Protein AF-R9B6A0-F1 (afdb_monomer_lite)

InterPro domains:
  IPR056101 Domain of unknown function DUF7684 [PF24733] (4-105)

Organism: NCBI:txid106651

Radius of gyration: 13.22 Å; chains: 1; bounding box: 33×31×30 Å

Secondary structure (DSSP, 8-state):
---SS-EEEEEEE--S---HHHHHHHHHHHHHTS-EEEEEEEETTTHHHHHHHHHHHHHHTTT---TT---EEEEESS--HHHHHHHHHHHTTTTS-S-EEEEEE-

pLDDT: mean 92.63, std 6.76, range [67.94, 98.38]

Structure (mmCIF, N/CA/C/O backbone):
data_AF-R9B6A0-F1
#
_entry.id   AF-R9B6A0-F1
#
loop_
_atom_site.group_PDB
_atom_site.id
_atom_site.type_symbol
_atom_site.label_atom_id
_atom_site.label_alt_id
_atom_site.label_comp_id
_atom_site.label_asym_id
_atom_site.label_entity_id
_atom_site.label_seq_id
_atom_site.pdbx_PDB_ins_code
_atom_site.Cartn_x
_atom_site.Cartn_y
_atom_site.Cartn_z
_atom_site.occupancy
_atom_site.B_iso_or_equiv
_atom_site.auth_seq_id
_atom_site.auth_comp_id
_atom_site.auth_asym_id
_atom_site.auth_atom_id
_atom_site.pdbx_PDB_model_num
ATOM 1 N N . MET A 1 1 ? -10.349 -6.568 -9.565 1.00 68.81 1 MET A N 1
ATOM 2 C CA . MET A 1 1 ? -9.090 -6.713 -10.330 1.00 68.81 1 MET A CA 1
ATOM 3 C C . MET A 1 1 ? -8.297 -5.440 -10.146 1.00 68.81 1 MET A C 1
ATOM 5 O O . MET A 1 1 ? -8.907 -4.380 -10.193 1.00 68.81 1 MET A O 1
ATOM 9 N N . LEU A 1 2 ? -6.993 -5.551 -9.888 1.00 91.12 2 LEU A N 1
ATOM 10 C CA . LEU A 1 2 ? -6.097 -4.394 -9.862 1.00 91.12 2 LEU A CA 1
ATOM 11 C C . LEU A 1 2 ? -5.813 -3.923 -11.303 1.00 91.12 2 LEU A C 1
ATOM 13 O O . LEU A 1 2 ? -5.903 -4.750 -12.218 1.00 91.12 2 LEU A O 1
ATOM 17 N N . PRO A 1 3 ? -5.513 -2.632 -11.524 1.00 91.25 3 PRO A N 1
ATOM 18 C CA . PRO A 1 3 ? -5.280 -2.088 -12.855 1.00 91.25 3 PRO A CA 1
ATOM 19 C C . PRO A 1 3 ? -4.113 -2.752 -13.585 1.00 91.25 3 PRO A C 1
ATOM 21 O O . PRO A 1 3 ? -3.114 -3.165 -12.994 1.00 91.25 3 PRO A O 1
ATOM 24 N N . GLU A 1 4 ? -4.227 -2.802 -14.912 1.00 90.31 4 GLU A N 1
ATOM 25 C CA . GLU A 1 4 ? -3.134 -3.232 -15.779 1.00 90.31 4 GLU A CA 1
ATOM 26 C C . GLU A 1 4 ? -2.162 -2.089 -16.140 1.00 90.31 4 GLU A C 1
ATOM 28 O O . GLU A 1 4 ? -1.121 -2.328 -16.745 1.00 90.31 4 GLU A O 1
ATOM 33 N N . GLN A 1 5 ? -2.441 -0.854 -15.757 1.00 90.62 5 GLN A N 1
ATOM 34 C CA . GLN A 1 5 ? -1.501 0.258 -15.903 1.00 90.62 5 GLN A CA 1
ATOM 35 C C . GLN A 1 5 ? -0.912 0.620 -14.536 1.00 90.62 5 GLN A C 1
ATOM 37 O O . GLN A 1 5 ? -1.429 0.141 -13.525 1.00 90.62 5 GLN A O 1
ATOM 42 N N . PRO A 1 6 ? 0.182 1.401 -14.471 1.00 91.44 6 PRO A N 1
ATOM 43 C CA . PRO A 1 6 ? 0.666 1.926 -13.203 1.00 91.44 6 PRO A CA 1
ATOM 44 C C . PRO A 1 6 ? -0.435 2.700 -12.474 1.00 91.44 6 PRO A C 1
ATOM 46 O O . PRO A 1 6 ? -1.114 3.519 -13.089 1.00 91.44 6 PRO A O 1
ATOM 49 N N . TYR A 1 7 ? -0.618 2.431 -11.184 1.00 93.44 7 TYR A N 1
ATOM 50 C CA . TYR A 1 7 ? -1.748 2.962 -10.423 1.00 93.44 7 TYR A CA 1
ATOM 51 C C . TYR A 1 7 ? -1.359 3.356 -9.001 1.00 93.44 7 TYR A C 1
ATOM 53 O O . TYR A 1 7 ? -0.344 2.910 -8.457 1.00 93.44 7 TYR A O 1
ATOM 61 N N . PHE A 1 8 ? -2.218 4.166 -8.396 1.00 94.50 8 PHE A N 1
ATOM 62 C CA . PHE A 1 8 ? -2.185 4.514 -6.981 1.00 94.50 8 PHE A CA 1
ATOM 63 C C . PHE A 1 8 ? -3.314 3.800 -6.256 1.00 94.50 8 PHE A C 1
ATOM 65 O O . PHE A 1 8 ? -4.376 3.561 -6.840 1.00 94.50 8 PHE A O 1
ATOM 72 N N . ILE A 1 9 ? -3.104 3.455 -4.990 1.00 96.25 9 ILE A N 1
ATOM 73 C CA . ILE A 1 9 ? -4.138 2.802 -4.192 1.00 96.25 9 ILE A CA 1
ATOM 74 C C . ILE A 1 9 ? -4.303 3.450 -2.827 1.00 96.25 9 ILE A C 1
ATOM 76 O O . ILE A 1 9 ? -3.327 3.795 -2.168 1.00 96.25 9 ILE A O 1
ATOM 80 N N . ILE A 1 10 ? -5.558 3.586 -2.409 1.00 96.50 10 ILE A N 1
ATOM 81 C CA . ILE A 1 10 ? -5.947 3.988 -1.063 1.00 96.50 10 ILE A CA 1
ATOM 82 C C . ILE A 1 10 ? -6.727 2.830 -0.442 1.00 96.50 10 ILE A C 1
ATOM 84 O O . ILE A 1 10 ? -7.766 2.419 -0.965 1.00 96.50 10 ILE A O 1
ATOM 88 N N . LEU A 1 11 ? -6.222 2.297 0.665 1.00 97.31 11 LEU A N 1
ATOM 89 C CA . LEU A 1 11 ? -6.897 1.308 1.495 1.00 97.31 11 LEU A CA 1
ATOM 90 C C . LEU A 1 11 ? -7.570 2.033 2.660 1.00 97.31 11 LEU A C 1
ATOM 92 O O . LEU A 1 11 ? -6.900 2.661 3.477 1.00 97.31 11 LEU A O 1
ATOM 96 N N . VAL A 1 12 ? -8.893 1.949 2.730 1.00 96.50 12 VAL A N 1
ATOM 97 C CA . VAL A 1 12 ? -9.695 2.528 3.810 1.00 96.50 12 VAL A CA 1
ATOM 98 C C . VAL A 1 12 ? -10.159 1.388 4.708 1.00 96.50 12 VAL A C 1
ATOM 100 O O . VAL A 1 12 ? -11.067 0.636 4.349 1.00 96.50 12 VAL A O 1
ATOM 103 N N . VAL A 1 13 ? -9.496 1.236 5.853 1.00 95.75 13 VAL A N 1
ATOM 104 C CA . VAL A 1 13 ? -9.688 0.138 6.802 1.00 95.75 13 VAL A CA 1
ATOM 105 C C . VAL A 1 13 ? -10.699 0.549 7.865 1.00 95.75 13 VAL A C 1
ATOM 107 O O . VAL A 1 13 ? -10.386 1.318 8.767 1.00 95.75 13 VAL A O 1
ATOM 110 N N . ASN A 1 14 ? -11.922 0.042 7.769 1.00 92.38 14 ASN A N 1
ATOM 111 C CA . ASN A 1 14 ? -12.987 0.310 8.736 1.00 92.38 14 ASN A CA 1
ATOM 112 C C . ASN A 1 14 ? -13.366 -0.928 9.572 1.00 92.38 14 ASN A C 1
ATOM 114 O O . ASN A 1 14 ? -14.076 -0.811 10.567 1.00 92.38 14 ASN A O 1
ATOM 118 N N . ALA A 1 15 ? -12.879 -2.110 9.189 1.00 91.94 15 ALA A N 1
ATOM 119 C CA . ALA A 1 15 ? -13.054 -3.343 9.945 1.00 91.94 15 ALA A CA 1
ATOM 120 C C . ALA A 1 15 ? -12.192 -3.352 11.223 1.00 91.94 15 ALA A C 1
ATOM 122 O O . ALA A 1 15 ? -10.970 -3.224 11.156 1.00 91.94 15 ALA A O 1
ATOM 123 N N . GLU A 1 16 ? -12.816 -3.578 12.384 1.00 88.25 16 GLU A N 1
ATOM 124 C CA . GLU A 1 16 ? -12.121 -3.678 13.684 1.00 88.25 16 GLU A CA 1
ATOM 125 C C . GLU A 1 16 ? -11.378 -5.011 13.879 1.00 88.25 16 GLU A C 1
ATOM 127 O O . GLU A 1 16 ? -10.528 -5.145 14.754 1.00 88.25 16 GLU A O 1
ATOM 132 N N . GLN A 1 17 ? -11.734 -6.045 13.114 1.00 91.06 17 GLN A N 1
ATOM 133 C CA . GLN A 1 17 ? -11.133 -7.371 13.235 1.00 91.06 17 GLN A CA 1
ATOM 134 C C . GLN A 1 17 ? -10.819 -7.926 11.861 1.00 91.06 17 GLN A C 1
ATOM 136 O O . GLN A 1 17 ? -11.713 -8.257 11.085 1.00 91.06 17 GLN A O 1
ATOM 141 N N . ILE A 1 18 ? -9.527 -8.070 11.583 1.00 93.19 18 ILE A N 1
ATOM 142 C CA . ILE A 1 18 ? -9.042 -8.533 10.290 1.00 93.19 18 ILE A CA 1
ATOM 143 C C . ILE A 1 18 ? -8.130 -9.727 10.507 1.00 93.19 18 ILE A C 1
ATOM 145 O O . ILE A 1 18 ? -7.152 -9.663 11.254 1.00 93.19 18 ILE A O 1
ATOM 149 N N . LEU A 1 19 ? -8.448 -10.835 9.837 1.00 95.19 19 LEU A N 1
ATOM 150 C CA . LEU A 1 19 ? -7.594 -12.013 9.861 1.00 95.19 19 LEU A CA 1
ATOM 151 C C . LEU A 1 19 ? -6.249 -11.679 9.192 1.00 95.19 19 LEU A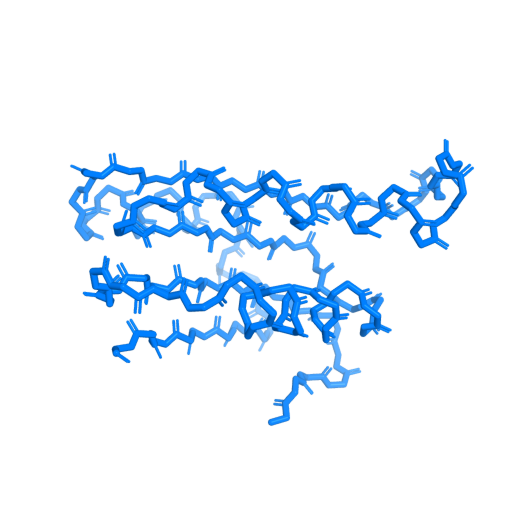 C 1
ATOM 153 O O . LEU A 1 19 ? -6.252 -11.204 8.051 1.00 95.19 19 LEU A O 1
ATOM 157 N N . PRO A 1 20 ? -5.100 -11.963 9.839 1.00 95.56 20 PRO A N 1
ATOM 158 C CA . PRO A 1 20 ? -3.790 -11.655 9.268 1.00 95.56 20 PRO A CA 1
ATOM 159 C C . PRO A 1 20 ? -3.576 -12.262 7.878 1.00 95.56 20 PRO A C 1
ATOM 161 O O . PRO A 1 20 ? -3.036 -11.605 7.000 1.00 95.56 20 PRO A O 1
ATOM 164 N N . GLU A 1 21 ? -4.054 -13.486 7.648 1.00 96.50 21 GLU A N 1
ATOM 165 C CA . GLU A 1 21 ? -3.978 -14.161 6.345 1.00 96.50 21 GLU A CA 1
ATOM 166 C C . GLU A 1 21 ? -4.706 -13.402 5.228 1.00 96.50 21 GLU A C 1
ATOM 168 O O . GLU A 1 21 ? -4.218 -13.344 4.103 1.00 96.50 21 GLU A O 1
ATOM 173 N N . TRP A 1 22 ? -5.837 -12.768 5.541 1.00 95.75 22 TRP A N 1
ATOM 174 C CA . TRP A 1 22 ? -6.608 -12.006 4.565 1.00 95.75 22 TRP A CA 1
ATOM 175 C C . TRP A 1 22 ? -5.956 -10.655 4.260 1.00 95.75 22 TRP A C 1
ATOM 177 O O . TRP A 1 22 ? -5.825 -10.292 3.091 1.00 95.75 22 TRP A O 1
ATOM 187 N N . ARG A 1 23 ? -5.468 -9.950 5.292 1.00 96.69 23 ARG A N 1
ATOM 188 C CA . ARG A 1 23 ? -4.658 -8.731 5.121 1.00 96.69 23 ARG A CA 1
ATOM 189 C C . ARG A 1 23 ? -3.427 -9.013 4.264 1.00 96.69 23 ARG A C 1
ATOM 191 O O . ARG A 1 23 ? -3.209 -8.337 3.263 1.00 96.69 23 ARG A O 1
ATOM 198 N N . ASN A 1 24 ? -2.661 -10.040 4.627 1.00 97.62 24 ASN A N 1
ATOM 199 C CA . ASN A 1 24 ? -1.440 -10.408 3.919 1.00 97.62 24 ASN A CA 1
ATOM 200 C C . ASN A 1 24 ? -1.740 -10.763 2.460 1.00 97.62 24 ASN A C 1
ATOM 202 O O . ASN A 1 24 ? -1.046 -10.285 1.570 1.00 97.62 24 ASN A O 1
ATOM 206 N N . TRP A 1 25 ? -2.817 -11.510 2.199 1.00 97.38 25 TRP A N 1
ATOM 207 C CA . TRP A 1 25 ? -3.231 -11.836 0.835 1.00 97.38 25 TRP A CA 1
ATOM 208 C C . TRP A 1 25 ? -3.526 -10.586 -0.009 1.00 97.38 25 TRP A C 1
ATOM 210 O O . TRP A 1 25 ? -3.103 -10.524 -1.165 1.00 97.38 25 TRP A O 1
ATOM 220 N N . ILE A 1 26 ? -4.203 -9.571 0.547 1.00 96.69 26 ILE A N 1
ATOM 221 C CA . ILE A 1 26 ? -4.438 -8.291 -0.148 1.00 96.69 26 ILE A CA 1
ATOM 222 C C . ILE A 1 26 ? -3.112 -7.590 -0.447 1.00 96.69 26 ILE A C 1
ATOM 224 O O . ILE A 1 26 ? -2.887 -7.176 -1.588 1.00 96.69 26 ILE A O 1
ATOM 228 N N . CYS A 1 27 ? -2.232 -7.479 0.550 1.00 97.88 27 CYS A N 1
ATOM 229 C CA . CYS A 1 27 ? -0.925 -6.844 0.389 1.00 97.88 27 CYS A CA 1
ATOM 230 C C . CYS A 1 27 ? -0.084 -7.548 -0.688 1.00 97.88 27 CYS A C 1
ATOM 232 O O . CYS A 1 27 ? 0.488 -6.886 -1.554 1.00 97.88 27 CYS A O 1
ATOM 234 N N . GLU A 1 28 ? -0.090 -8.882 -0.713 1.00 97.75 28 GLU A N 1
ATOM 235 C CA . GLU A 1 28 ? 0.537 -9.692 -1.761 1.00 97.75 28 GLU A CA 1
ATOM 236 C C . GLU A 1 28 ? -0.025 -9.371 -3.146 1.00 97.75 28 GLU A C 1
ATOM 238 O O . GLU A 1 28 ? 0.751 -9.168 -4.078 1.00 97.75 28 GLU A O 1
ATOM 243 N N . GLN A 1 29 ? -1.350 -9.265 -3.311 1.00 97.25 29 GLN A N 1
ATOM 244 C CA . GLN A 1 29 ? -1.927 -8.924 -4.619 1.00 97.25 29 GLN A CA 1
ATOM 245 C C . GLN A 1 29 ? -1.437 -7.556 -5.114 1.00 97.25 29 GLN A C 1
ATOM 247 O O . GLN A 1 29 ? -1.120 -7.404 -6.298 1.00 97.25 29 GLN A O 1
ATOM 252 N N . ILE A 1 30 ? -1.354 -6.569 -4.217 1.00 97.19 30 ILE A N 1
ATOM 253 C CA . ILE A 1 30 ? -0.890 -5.213 -4.538 1.00 97.19 30 ILE A CA 1
ATOM 254 C C . ILE A 1 30 ? 0.584 -5.240 -4.945 1.00 97.19 30 ILE A C 1
ATOM 256 O O . ILE A 1 30 ? 0.923 -4.765 -6.031 1.00 97.19 30 ILE A O 1
ATOM 260 N N . VAL A 1 31 ? 1.446 -5.845 -4.126 1.00 96.75 31 VAL A N 1
ATOM 261 C CA . VAL A 1 31 ? 2.893 -5.916 -4.374 1.00 96.75 31 VAL A CA 1
ATOM 262 C C . VAL A 1 31 ? 3.204 -6.730 -5.632 1.00 96.75 31 VAL A C 1
ATOM 264 O O . VAL A 1 31 ? 3.967 -6.290 -6.496 1.00 96.75 31 VAL A O 1
ATOM 267 N N . TYR A 1 32 ? 2.582 -7.898 -5.797 1.00 96.00 32 TYR A N 1
ATOM 268 C CA . TYR A 1 32 ? 2.854 -8.799 -6.922 1.00 96.00 32 TYR A CA 1
ATOM 269 C C . TYR A 1 32 ? 2.328 -8.276 -8.258 1.00 96.00 32 TYR A C 1
ATOM 271 O O . TYR A 1 32 ? 2.790 -8.732 -9.308 1.00 96.00 32 TYR A O 1
ATOM 279 N N . SER A 1 33 ? 1.438 -7.277 -8.248 1.00 93.88 33 SER A N 1
ATOM 280 C CA . SER A 1 33 ? 1.059 -6.556 -9.466 1.00 93.88 33 SER A CA 1
ATOM 281 C C . SER A 1 33 ? 2.262 -5.884 -10.142 1.00 93.88 33 SER A C 1
ATOM 283 O O . SER A 1 33 ? 2.271 -5.748 -11.367 1.00 93.88 33 SER A O 1
ATOM 285 N N . LYS A 1 34 ? 3.275 -5.465 -9.358 1.00 92.69 34 LYS A N 1
ATOM 286 C CA . LYS A 1 34 ? 4.427 -4.631 -9.772 1.00 92.69 34 LYS A CA 1
ATOM 287 C C . LYS A 1 34 ? 4.050 -3.293 -10.418 1.00 92.69 34 LYS A C 1
ATOM 289 O O . LYS A 1 34 ? 4.889 -2.660 -11.055 1.00 92.69 34 LYS A O 1
ATOM 294 N N . ARG A 1 35 ? 2.775 -2.907 -10.338 1.00 92.94 35 ARG A N 1
ATOM 295 C CA . ARG A 1 35 ? 2.200 -1.738 -11.020 1.00 92.94 35 ARG A CA 1
ATOM 296 C C . ARG A 1 35 ? 1.750 -0.668 -10.030 1.00 92.94 35 ARG A C 1
ATOM 298 O O . ARG A 1 35 ? 1.573 0.476 -10.431 1.00 92.94 35 ARG A O 1
ATOM 305 N N . CYS A 1 36 ? 1.611 -1.015 -8.753 1.00 94.19 36 CYS A N 1
ATOM 306 C CA . CYS A 1 36 ? 1.332 -0.043 -7.708 1.00 94.19 36 CYS A CA 1
ATOM 307 C C . CYS A 1 36 ? 2.531 0.896 -7.521 1.00 94.19 36 CYS A C 1
ATOM 309 O O . CYS A 1 36 ? 3.636 0.439 -7.236 1.00 94.19 36 CYS A O 1
ATOM 311 N N . ILE A 1 37 ? 2.313 2.199 -7.685 1.00 93.19 37 ILE A N 1
ATOM 312 C CA . ILE A 1 37 ? 3.337 3.233 -7.484 1.00 93.19 37 ILE A CA 1
ATOM 313 C C . ILE A 1 37 ? 3.396 3.615 -6.006 1.00 93.19 37 ILE A C 1
ATOM 315 O O . ILE A 1 37 ? 4.460 3.588 -5.393 1.00 93.19 37 ILE A O 1
ATOM 319 N N . GLN A 1 38 ? 2.236 3.929 -5.431 1.00 94.81 38 GLN A N 1
ATOM 320 C CA . GLN A 1 38 ? 2.103 4.253 -4.019 1.00 94.81 38 GLN A CA 1
ATOM 321 C C . GLN A 1 38 ? 0.817 3.644 -3.456 1.00 94.81 38 GLN A C 1
ATOM 323 O O . GLN A 1 38 ? -0.231 3.671 -4.111 1.00 94.81 38 GLN A O 1
ATOM 328 N N . ALA A 1 39 ? 0.914 3.116 -2.240 1.00 97.25 39 ALA A N 1
ATOM 329 C CA . ALA A 1 39 ? -0.206 2.676 -1.427 1.00 97.25 39 ALA A CA 1
ATOM 330 C C . ALA A 1 39 ? -0.334 3.567 -0.189 1.00 97.25 39 ALA A C 1
ATOM 332 O O . ALA A 1 39 ? 0.600 3.690 0.595 1.00 97.25 39 ALA A O 1
ATOM 333 N N . MET A 1 40 ? -1.497 4.179 -0.010 1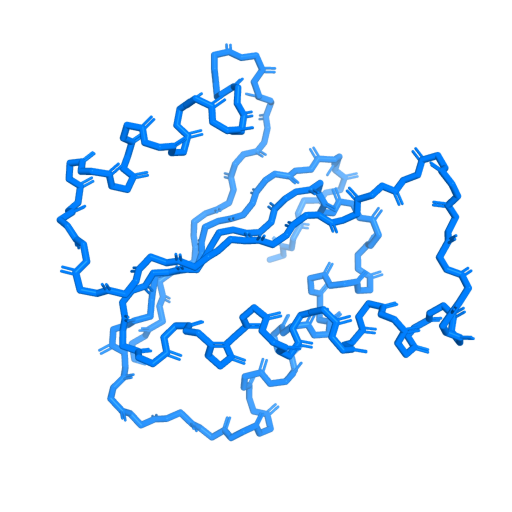.00 97.56 40 MET A N 1
ATOM 334 C CA . MET A 1 40 ? -1.855 4.877 1.221 1.00 97.56 40 MET A CA 1
ATOM 335 C C . MET A 1 40 ? -2.854 4.030 1.993 1.00 97.56 40 MET A C 1
ATOM 337 O O . MET A 1 40 ? -3.809 3.519 1.408 1.00 97.56 40 MET A O 1
ATOM 341 N N . VAL A 1 41 ? -2.666 3.897 3.298 1.00 98.06 41 VAL A N 1
ATOM 342 C CA . VAL A 1 41 ? -3.585 3.169 4.175 1.00 98.06 41 VAL A CA 1
ATOM 343 C C . VAL A 1 41 ? -4.112 4.118 5.243 1.00 98.06 41 VAL A C 1
ATOM 345 O O . VAL A 1 41 ? -3.366 4.901 5.819 1.00 98.06 41 VAL A O 1
ATOM 348 N N . THR A 1 42 ? -5.409 4.076 5.516 1.00 97.62 42 THR A N 1
ATOM 349 C CA . THR A 1 42 ? -6.046 4.885 6.561 1.00 97.62 42 THR A CA 1
ATOM 350 C C . THR A 1 42 ? -7.081 4.065 7.320 1.00 97.62 42 THR A C 1
ATOM 352 O O . THR A 1 42 ? -7.519 3.016 6.842 1.00 97.62 42 THR A O 1
ATOM 355 N N . GLY A 1 43 ? -7.487 4.553 8.488 1.00 94.69 43 GLY A N 1
ATOM 356 C CA . GLY A 1 43 ? -8.492 3.925 9.336 1.00 94.69 43 GLY A CA 1
ATOM 357 C C . GLY A 1 43 ? -7.887 3.044 10.428 1.00 94.69 43 GLY A C 1
ATOM 358 O O . GLY A 1 43 ? -6.814 3.340 10.948 1.00 94.69 43 GLY A O 1
ATOM 359 N N . HIS A 1 44 ? -8.608 1.999 10.822 1.00 94.50 44 HIS A N 1
ATOM 360 C CA . HIS A 1 44 ? -8.290 1.168 11.979 1.00 94.50 44 HIS A CA 1
ATOM 361 C C . HIS A 1 44 ? -7.000 0.360 11.790 1.00 94.50 44 HIS A C 1
ATOM 363 O O . HIS A 1 44 ? -6.873 -0.373 10.808 1.00 94.50 44 HIS A O 1
ATOM 369 N N . GLU A 1 45 ? -6.058 0.484 12.736 1.00 94.62 45 GLU A N 1
ATOM 370 C CA . GLU A 1 45 ? -4.766 -0.222 12.739 1.00 94.62 45 GLU A CA 1
ATOM 371 C C . GLU A 1 45 ? -4.055 -0.167 11.374 1.00 94.62 45 GLU A C 1
ATOM 373 O O . GLU A 1 45 ? -3.395 -1.118 10.938 1.00 94.62 45 GLU A O 1
ATOM 378 N N . CYS A 1 46 ? -4.208 0.953 10.654 1.00 95.81 46 CYS A N 1
ATOM 379 C CA . CYS A 1 46 ? -3.739 1.064 9.277 1.00 95.81 46 CYS A CA 1
ATOM 380 C C . CYS A 1 46 ? -2.211 0.974 9.179 1.00 95.81 46 CYS A C 1
ATOM 382 O O . CYS A 1 46 ? -1.717 0.520 8.153 1.00 95.81 46 CYS A O 1
ATOM 384 N N . SER A 1 47 ? -1.494 1.300 10.265 1.00 96.88 47 SER A N 1
ATOM 385 C CA . SER A 1 47 ? -0.034 1.156 10.367 1.00 96.88 47 SER A CA 1
ATOM 386 C C . SER A 1 47 ? 0.454 -0.300 10.226 1.00 96.88 47 SER A C 1
ATOM 388 O O . SER A 1 47 ? 1.614 -0.565 9.939 1.00 96.88 47 SER A O 1
ATOM 390 N N . ILE A 1 48 ? -0.415 -1.291 10.461 1.00 97.06 48 ILE A N 1
ATOM 391 C CA . ILE A 1 48 ? -0.045 -2.699 10.260 1.00 97.06 48 ILE A CA 1
ATOM 392 C C . ILE A 1 48 ? -0.046 -3.039 8.762 1.00 97.06 48 ILE A C 1
ATOM 394 O O . ILE A 1 48 ? 0.618 -3.975 8.321 1.00 97.06 48 ILE A O 1
ATOM 398 N N . TRP A 1 49 ? -0.829 -2.324 7.958 1.00 97.81 49 TRP A N 1
ATOM 399 C CA . TRP A 1 49 ? -0.957 -2.614 6.535 1.00 97.81 49 TRP A CA 1
ATOM 400 C C . TRP A 1 49 ? 0.237 -2.115 5.733 1.00 97.81 49 TRP A C 1
ATOM 402 O O . TRP A 1 49 ? 0.701 -2.861 4.873 1.00 97.81 49 TRP A O 1
ATOM 412 N N . ASP A 1 50 ? 0.734 -0.904 5.993 1.00 97.44 50 ASP A N 1
ATOM 413 C CA . ASP A 1 50 ? 1.947 -0.396 5.343 1.00 97.44 50 ASP A CA 1
ATOM 414 C C . ASP A 1 50 ? 3.182 -1.200 5.757 1.00 97.44 50 ASP A C 1
ATOM 416 O O . ASP A 1 50 ? 3.919 -1.613 4.867 1.00 97.44 50 ASP A O 1
ATOM 420 N N . ASP A 1 51 ? 3.324 -1.573 7.036 1.00 98.06 51 ASP A N 1
ATOM 421 C CA . ASP A 1 51 ? 4.388 -2.486 7.492 1.00 98.06 51 ASP A CA 1
ATOM 422 C C . ASP A 1 51 ? 4.397 -3.798 6.684 1.00 98.06 51 ASP A C 1
ATOM 424 O O . ASP A 1 51 ? 5.436 -4.278 6.225 1.00 98.06 51 ASP A O 1
ATOM 428 N N . ILE A 1 52 ? 3.219 -4.399 6.478 1.00 98.31 52 ILE A N 1
ATOM 429 C CA . ILE A 1 52 ? 3.090 -5.652 5.725 1.00 98.31 52 ILE A CA 1
ATOM 430 C C . ILE A 1 52 ? 3.326 -5.429 4.228 1.00 98.31 52 ILE A C 1
ATOM 432 O O . ILE A 1 52 ? 3.905 -6.300 3.576 1.00 98.31 52 ILE A O 1
ATOM 436 N N . LEU A 1 53 ? 2.894 -4.302 3.661 1.00 98.38 53 LEU A N 1
ATOM 437 C CA . LEU A 1 53 ? 3.171 -3.941 2.268 1.00 98.38 53 LEU A CA 1
ATOM 438 C C . LEU A 1 53 ? 4.678 -3.781 2.032 1.00 98.38 53 LEU A C 1
ATOM 440 O O . LEU A 1 53 ? 5.197 -4.354 1.071 1.00 98.38 53 LEU A O 1
ATOM 444 N N . ASP A 1 54 ? 5.374 -3.078 2.922 1.00 97.12 54 ASP A N 1
ATOM 445 C CA . ASP A 1 54 ? 6.821 -2.872 2.874 1.00 97.12 54 ASP A CA 1
ATOM 446 C C . ASP A 1 54 ? 7.574 -4.193 3.001 1.00 97.12 54 ASP A C 1
ATOM 448 O O . ASP A 1 54 ? 8.405 -4.523 2.150 1.00 97.12 54 ASP A O 1
ATOM 452 N N . GLU A 1 55 ? 7.240 -5.001 4.008 1.00 97.94 55 GLU A N 1
ATOM 453 C CA . GLU A 1 55 ? 7.884 -6.296 4.224 1.00 97.94 55 GLU A CA 1
ATOM 454 C C . GLU A 1 55 ? 7.628 -7.252 3.051 1.00 97.94 55 GLU A C 1
ATOM 456 O O . GLU A 1 55 ? 8.538 -7.940 2.584 1.00 97.94 55 GLU A O 1
ATOM 461 N N . THR A 1 56 ? 6.410 -7.256 2.501 1.00 97.94 56 THR A N 1
ATOM 462 C CA . THR A 1 56 ? 6.069 -8.066 1.322 1.00 97.94 56 THR A CA 1
ATOM 463 C C . THR A 1 56 ? 6.846 -7.600 0.092 1.00 97.94 56 THR A C 1
ATOM 465 O O . THR A 1 56 ? 7.341 -8.432 -0.672 1.00 97.94 56 THR A O 1
ATOM 468 N N . TYR A 1 57 ? 6.995 -6.287 -0.109 1.00 97.19 57 TYR A N 1
ATOM 469 C CA . TYR A 1 57 ? 7.772 -5.716 -1.211 1.00 97.19 57 TYR A CA 1
ATOM 470 C C . TYR A 1 57 ? 9.259 -6.056 -1.100 1.00 97.19 57 TYR A C 1
ATOM 472 O O . TYR A 1 57 ? 9.867 -6.520 -2.071 1.00 97.19 57 TYR A O 1
ATOM 480 N N . LEU A 1 58 ? 9.839 -5.892 0.089 1.00 96.00 58 LEU A N 1
ATOM 481 C CA . LEU A 1 58 ? 11.223 -6.263 0.362 1.00 96.00 58 LEU A CA 1
ATOM 482 C C . LEU A 1 58 ? 11.436 -7.765 0.16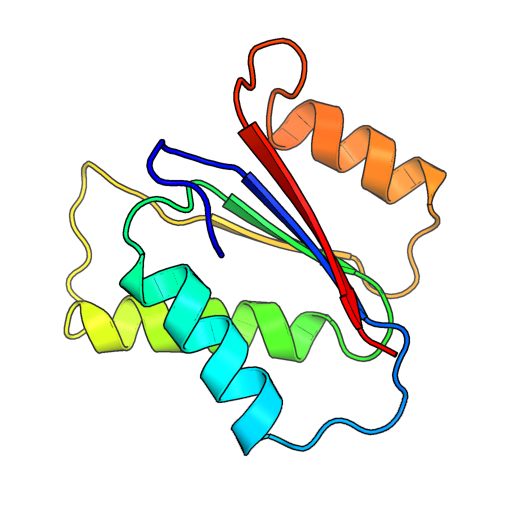6 1.00 96.00 58 LEU A C 1
ATOM 484 O O . LEU A 1 58 ? 12.336 -8.155 -0.581 1.00 96.00 58 LEU A O 1
ATOM 488 N N . GLY A 1 59 ? 10.582 -8.608 0.749 1.00 96.81 59 GLY A N 1
ATOM 489 C CA . GLY A 1 59 ? 10.638 -10.061 0.599 1.00 96.81 59 GLY A CA 1
ATOM 490 C C . GLY A 1 59 ? 10.514 -10.512 -0.858 1.00 96.81 59 GLY A C 1
ATOM 491 O O . GLY A 1 59 ? 11.284 -11.361 -1.311 1.00 96.81 59 GLY A O 1
ATOM 492 N N . PHE A 1 60 ? 9.622 -9.888 -1.634 1.00 96.12 60 PHE A N 1
ATOM 493 C CA . PHE A 1 60 ? 9.442 -10.174 -3.060 1.00 96.12 60 PHE A CA 1
ATOM 494 C C . PHE A 1 60 ? 10.722 -9.953 -3.881 1.00 96.12 60 PHE A C 1
ATOM 496 O O . PHE A 1 60 ? 11.018 -10.722 -4.798 1.00 96.12 60 PHE A O 1
ATOM 503 N N . TYR A 1 61 ? 11.506 -8.932 -3.530 1.00 94.88 61 TYR A N 1
ATOM 504 C CA . TYR A 1 61 ? 12.792 -8.627 -4.160 1.00 94.88 61 TYR A CA 1
ATOM 505 C C . TYR A 1 61 ? 14.003 -9.189 -3.405 1.00 94.88 61 TYR A C 1
ATOM 507 O O . TYR A 1 61 ? 15.132 -8.790 -3.693 1.00 94.88 61 TYR A O 1
ATOM 515 N N . ASN A 1 62 ? 13.806 -10.104 -2.450 1.00 96.12 62 ASN A N 1
ATOM 516 C CA . ASN A 1 62 ? 14.879 -10.656 -1.617 1.00 96.12 62 ASN A CA 1
ATOM 517 C C . ASN A 1 62 ? 15.752 -9.549 -0.979 1.00 96.12 62 ASN A C 1
ATOM 519 O O . ASN A 1 62 ? 16.982 -9.613 -0.995 1.00 96.12 62 ASN A O 1
ATOM 523 N N . TYR A 1 63 ? 15.092 -8.500 -0.477 1.00 94.69 63 TYR A N 1
ATOM 524 C CA . TYR A 1 63 ? 15.662 -7.282 0.113 1.00 94.69 63 TYR A CA 1
ATOM 525 C C . TYR A 1 63 ? 16.605 -6.497 -0.818 1.00 94.69 63 TYR A C 1
ATOM 527 O O . TYR A 1 63 ? 17.451 -5.729 -0.361 1.00 94.69 63 TYR A O 1
ATOM 535 N N . GLN A 1 64 ? 16.464 -6.667 -2.136 1.00 94.06 64 GLN A N 1
ATOM 536 C CA . GLN A 1 64 ? 17.224 -5.946 -3.161 1.00 94.06 64 GLN A CA 1
ATOM 537 C C . GLN A 1 64 ? 16.286 -5.317 -4.206 1.00 94.06 64 GLN A C 1
ATOM 539 O O . GLN A 1 64 ? 16.307 -5.712 -5.377 1.00 94.06 64 GLN A O 1
ATOM 544 N N . PRO A 1 65 ? 15.430 -4.355 -3.808 1.00 91.12 65 PRO A N 1
ATOM 545 C CA . PRO A 1 65 ? 14.486 -3.737 -4.729 1.00 91.12 65 PRO A CA 1
ATOM 546 C C . PRO A 1 65 ? 15.199 -2.953 -5.848 1.00 91.12 65 PRO A C 1
ATOM 548 O O . PRO A 1 65 ? 16.301 -2.428 -5.653 1.00 91.12 65 PRO A O 1
ATOM 551 N N . PRO A 1 66 ? 14.587 -2.855 -7.040 1.00 88.75 66 PRO A N 1
ATOM 552 C CA . PRO A 1 66 ? 15.153 -2.117 -8.163 1.00 88.75 66 PRO A CA 1
ATOM 553 C C . PRO A 1 66 ? 15.247 -0.616 -7.859 1.00 88.75 66 PRO A C 1
ATOM 55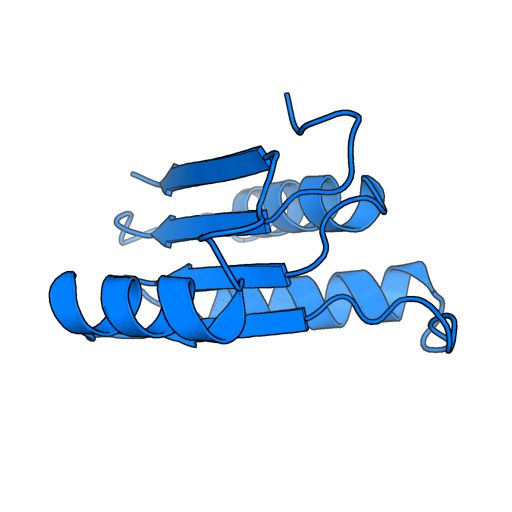5 O O . PRO A 1 66 ? 14.287 0.002 -7.422 1.00 88.75 66 PRO A O 1
ATOM 558 N N . VAL A 1 67 ? 16.377 0.011 -8.199 1.00 81.06 67 VAL A N 1
ATOM 559 C CA . VAL A 1 67 ? 16.614 1.453 -7.954 1.00 81.06 67 VAL A CA 1
ATOM 560 C C . VAL A 1 67 ? 15.623 2.356 -8.705 1.00 81.06 67 VAL A C 1
ATOM 562 O O . VAL A 1 67 ? 15.330 3.465 -8.274 1.00 81.06 67 VAL A O 1
ATOM 565 N N . ILE A 1 68 ? 15.113 1.887 -9.846 1.00 74.94 68 ILE A N 1
ATOM 566 C CA . ILE A 1 68 ? 14.246 2.658 -10.749 1.00 74.94 68 ILE A CA 1
ATOM 567 C C . ILE A 1 68 ? 12.758 2.612 -10.380 1.00 74.94 68 ILE A C 1
ATOM 569 O O . ILE A 1 68 ? 11.974 3.351 -10.968 1.00 74.94 68 ILE A O 1
ATOM 573 N N . HIS A 1 69 ? 12.356 1.738 -9.456 1.00 70.88 69 HIS A N 1
ATOM 574 C CA . HIS A 1 69 ? 10.970 1.609 -9.021 1.00 70.88 69 HIS A CA 1
ATOM 575 C C . HIS A 1 69 ? 10.938 1.577 -7.497 1.00 70.88 69 HIS A C 1
ATOM 577 O O . HIS A 1 69 ? 11.398 0.626 -6.870 1.00 70.88 69 HIS A O 1
ATOM 583 N N . CYS 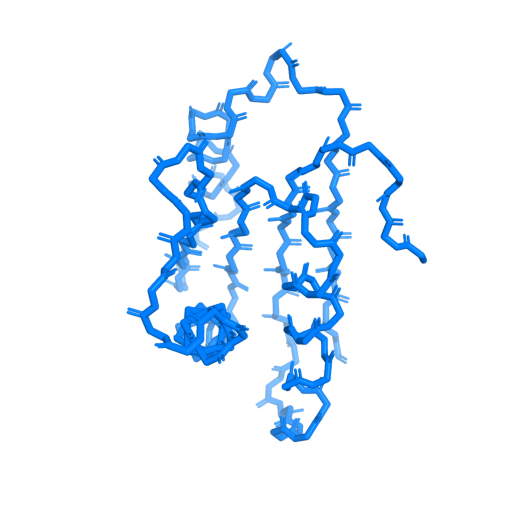A 1 70 ? 10.412 2.649 -6.916 1.00 76.56 70 CYS A N 1
ATOM 584 C CA . CYS A 1 70 ? 10.177 2.750 -5.488 1.00 76.56 70 CYS A CA 1
ATOM 585 C C . CYS A 1 70 ? 8.673 2.603 -5.269 1.00 76.56 70 CYS A C 1
ATOM 587 O O . CYS A 1 70 ? 7.919 3.512 -5.610 1.00 76.56 70 CYS A O 1
ATOM 589 N N . PHE A 1 71 ? 8.250 1.443 -4.772 1.00 92.88 71 PHE A N 1
ATOM 590 C CA . PHE A 1 71 ? 6.911 1.280 -4.224 1.00 92.88 71 PHE A CA 1
ATOM 591 C C . PHE A 1 71 ? 6.865 2.035 -2.896 1.00 92.88 71 PHE A C 1
ATOM 593 O O . PHE A 1 71 ? 7.650 1.739 -1.998 1.00 92.88 71 PHE A O 1
ATOM 600 N N . MET A 1 72 ? 6.013 3.053 -2.814 1.00 94.62 72 MET A N 1
ATOM 601 C CA . MET A 1 72 ? 5.917 3.917 -1.641 1.00 94.62 72 MET A CA 1
ATOM 602 C C . MET A 1 72 ? 4.682 3.574 -0.819 1.00 94.62 72 MET A C 1
ATOM 604 O O . MET A 1 72 ? 3.596 3.396 -1.369 1.00 94.62 72 MET A O 1
ATOM 608 N N . THR A 1 73 ? 4.831 3.537 0.494 1.00 97.19 73 THR A N 1
ATOM 609 C CA . THR A 1 73 ? 3.731 3.327 1.432 1.00 97.19 73 THR A CA 1
ATOM 610 C C . THR A 1 73 ? 3.580 4.542 2.343 1.00 97.19 73 THR A C 1
ATOM 612 O O . THR A 1 73 ? 4.555 5.227 2.662 1.00 97.19 73 THR A O 1
ATOM 615 N N . THR A 1 74 ? 2.342 4.868 2.709 1.00 97.19 74 THR A N 1
ATOM 616 C CA . THR A 1 74 ? 2.027 5.862 3.744 1.00 97.19 74 THR A CA 1
ATOM 617 C C . THR A 1 74 ? 0.844 5.381 4.575 1.00 97.19 74 THR A C 1
ATOM 619 O O . THR A 1 74 ? -0.051 4.712 4.052 1.00 97.19 74 THR A O 1
ATOM 622 N N . TRP A 1 75 ? 0.809 5.739 5.857 1.00 97.88 75 TRP A N 1
ATOM 623 C CA . TRP A 1 75 ? -0.298 5.419 6.755 1.00 97.88 75 TRP A CA 1
ATOM 624 C C . TRP A 1 75 ? -0.830 6.683 7.435 1.00 97.88 75 TRP A C 1
ATOM 626 O O . TRP A 1 75 ? -0.070 7.595 7.752 1.00 97.88 75 TRP A O 1
ATOM 636 N N . HIS A 1 76 ? -2.143 6.728 7.648 1.00 97.00 76 HIS A N 1
ATOM 637 C CA . HIS A 1 76 ? -2.854 7.872 8.221 1.00 97.00 76 HIS A CA 1
ATOM 638 C C . HIS A 1 76 ? -3.883 7.377 9.236 1.00 97.00 76 HIS A C 1
ATOM 640 O O . HIS A 1 76 ? -5.063 7.177 8.918 1.00 97.00 76 HIS A O 1
ATOM 646 N N . GLU A 1 77 ? -3.414 7.115 10.455 1.00 94.19 77 GLU A N 1
ATOM 647 C CA . GLU A 1 77 ? -4.241 6.579 11.534 1.00 94.19 77 GLU A CA 1
ATOM 648 C C . GLU A 1 77 ? -4.944 7.712 12.291 1.00 94.19 77 GLU A C 1
ATOM 650 O O . GLU A 1 77 ? -4.309 8.675 12.716 1.00 94.19 77 GLU A O 1
ATOM 655 N N . ASN A 1 78 ? -6.258 7.580 12.499 1.00 88.94 78 ASN A N 1
ATOM 656 C CA . ASN A 1 78 ? -7.099 8.566 13.197 1.00 88.94 78 ASN A CA 1
ATOM 657 C C . ASN A 1 78 ? -7.121 9.981 12.572 1.00 88.94 78 ASN A C 1
ATOM 659 O O . ASN A 1 78 ? -7.560 10.929 13.228 1.00 88.94 78 ASN A O 1
ATOM 663 N N . GLU A 1 79 ? -6.677 10.136 11.324 1.00 94.38 79 GLU A N 1
ATOM 664 C CA . GLU A 1 79 ? -6.775 11.395 10.579 1.00 94.38 79 GLU A CA 1
ATOM 665 C C . GLU A 1 79 ? -8.167 11.583 9.966 1.00 94.38 79 GLU A C 1
ATOM 667 O O . GLU A 1 79 ? -8.919 10.627 9.746 1.00 94.38 79 GLU A O 1
ATOM 672 N N . THR A 1 80 ? -8.544 12.836 9.706 1.00 94.56 80 THR A N 1
ATOM 673 C CA . THR A 1 80 ? -9.848 13.129 9.108 1.00 94.56 80 THR A CA 1
ATOM 674 C C . THR A 1 80 ? -9.856 12.807 7.616 1.00 94.56 80 THR A C 1
ATOM 676 O O . THR A 1 80 ? -8.819 12.808 6.958 1.00 94.56 80 THR A O 1
ATOM 679 N N . LEU A 1 81 ? -11.051 12.596 7.047 1.00 91.75 81 LEU A N 1
ATOM 680 C CA . LEU A 1 81 ? -11.204 12.413 5.599 1.00 91.75 81 LEU A CA 1
ATOM 681 C C . LEU A 1 81 ? -10.647 13.608 4.799 1.00 91.75 81 LEU A C 1
ATOM 683 O O . LEU A 1 81 ? -10.169 13.430 3.680 1.00 91.75 81 LEU A O 1
ATOM 687 N N . GLU A 1 82 ? -10.725 14.817 5.357 1.00 94.94 82 GLU A N 1
ATOM 688 C CA . GLU A 1 82 ? -10.179 16.028 4.742 1.00 94.94 82 GLU A CA 1
ATOM 689 C C . GLU A 1 82 ? -8.651 15.953 4.671 1.00 94.94 82 GLU A C 1
ATOM 691 O O . GLU A 1 82 ? -8.107 16.011 3.567 1.00 94.94 82 GLU A O 1
ATOM 696 N N . ASP A 1 83 ? -7.990 15.689 5.802 1.00 95.38 83 ASP A N 1
ATOM 697 C CA . ASP A 1 83 ? -6.526 15.592 5.892 1.00 95.38 83 ASP A CA 1
ATOM 698 C C . ASP A 1 83 ? -5.968 14.524 4.940 1.00 95.38 83 ASP A C 1
ATOM 700 O O . ASP A 1 83 ? -5.077 14.802 4.134 1.00 95.38 83 ASP A O 1
ATOM 704 N N . ILE A 1 84 ? -6.549 13.316 4.946 1.00 94.75 84 ILE A N 1
ATOM 705 C CA . ILE A 1 84 ? -6.085 12.226 4.071 1.00 94.75 84 ILE A CA 1
ATOM 706 C C . ILE A 1 84 ? -6.311 12.539 2.590 1.00 94.75 84 ILE A C 1
ATOM 708 O O . ILE A 1 84 ? -5.531 12.120 1.736 1.00 94.75 84 ILE A O 1
ATOM 712 N N . THR A 1 85 ? -7.370 13.283 2.259 1.00 92.38 85 THR A N 1
ATOM 713 C CA . THR A 1 85 ? -7.664 13.658 0.872 1.00 92.38 85 THR A CA 1
ATOM 714 C C . THR A 1 85 ? -6.702 14.739 0.394 1.00 92.38 85 THR A C 1
ATOM 716 O O . THR A 1 85 ? -6.233 14.681 -0.745 1.00 92.38 85 THR A O 1
ATOM 719 N N . GLU A 1 86 ? -6.395 15.726 1.237 1.00 93.69 86 GLU A N 1
ATOM 720 C CA . GLU A 1 86 ? -5.389 16.745 0.932 1.00 93.69 86 GLU A CA 1
ATOM 721 C C . GLU A 1 86 ? -3.999 16.129 0.780 1.00 93.69 86 GLU A C 1
ATOM 723 O O . GLU A 1 86 ? -3.308 16.413 -0.203 1.00 93.69 86 GLU A O 1
ATOM 728 N N . PHE A 1 87 ? -3.626 15.220 1.683 1.00 94.69 87 PHE A N 1
ATOM 729 C CA . PHE A 1 87 ? -2.367 14.495 1.584 1.00 94.69 87 PHE A CA 1
ATOM 730 C C . PHE A 1 87 ? -2.292 13.669 0.298 1.00 94.69 87 PHE A C 1
ATOM 732 O O . PHE A 1 87 ? -1.326 13.811 -0.448 1.00 94.69 87 PHE A O 1
ATOM 739 N N . ALA A 1 88 ? -3.317 12.868 -0.016 1.00 93.00 88 ALA A N 1
ATOM 740 C CA . ALA A 1 88 ? -3.327 12.038 -1.219 1.00 93.00 88 ALA A CA 1
ATOM 741 C C . ALA A 1 88 ? -3.185 12.871 -2.499 1.00 93.00 88 ALA A C 1
ATOM 743 O O . ALA A 1 88 ? -2.408 12.508 -3.381 1.00 93.00 88 ALA A O 1
ATOM 744 N N . LYS A 1 89 ? -3.876 14.018 -2.598 1.00 91.62 89 LYS A N 1
ATOM 745 C CA . LYS A 1 89 ? -3.725 14.946 -3.735 1.00 91.62 89 LYS A CA 1
ATOM 746 C C . LYS A 1 89 ? -2.277 15.380 -3.921 1.00 91.62 89 LYS A C 1
ATOM 748 O O . LYS A 1 89 ? -1.785 15.371 -5.048 1.00 91.62 89 LYS A O 1
ATOM 753 N N . PHE A 1 90 ? -1.612 15.736 -2.826 1.00 90.94 90 PHE A N 1
ATOM 754 C CA . PHE A 1 90 ? -0.224 16.178 -2.838 1.00 90.94 90 PHE A CA 1
ATOM 755 C C . PHE A 1 90 ? 0.754 15.031 -3.130 1.00 90.94 90 PHE A C 1
ATOM 757 O O . PHE A 1 90 ? 1.567 15.141 -4.047 1.00 90.94 90 PHE A O 1
ATOM 764 N N . SER A 1 91 ? 0.683 13.926 -2.382 1.00 92.06 91 SER A N 1
ATOM 765 C CA . SER A 1 91 ? 1.674 12.847 -2.453 1.00 92.06 91 SER A CA 1
ATOM 766 C C . SER A 1 91 ? 1.552 12.027 -3.734 1.00 92.06 91 SER A C 1
ATOM 768 O O . SER A 1 91 ? 2.560 11.688 -4.345 1.00 92.06 91 SER A O 1
ATOM 770 N N . MET A 1 92 ? 0.319 11.729 -4.153 1.00 91.19 92 MET A N 1
ATOM 771 C CA . MET A 1 92 ? 0.044 10.909 -5.335 1.00 91.19 92 MET A CA 1
ATOM 772 C C . MET A 1 92 ? -0.037 11.744 -6.613 1.00 91.19 92 MET A C 1
ATOM 774 O O . MET A 1 92 ? -0.203 11.175 -7.683 1.00 91.19 92 MET A O 1
ATOM 778 N N . GLN A 1 93 ? 0.066 13.077 -6.516 1.00 85.25 93 GLN A N 1
ATOM 779 C CA . GLN A 1 93 ? -0.061 14.001 -7.649 1.00 85.25 93 GLN A CA 1
ATOM 780 C C . GLN A 1 93 ? -1.348 13.749 -8.451 1.00 85.25 93 GLN A C 1
ATOM 782 O O . GLN A 1 93 ? -1.323 13.694 -9.678 1.00 85.25 93 GLN A O 1
ATOM 787 N N . LEU A 1 94 ? -2.481 13.571 -7.751 1.00 78.25 94 LEU A N 1
ATOM 788 C CA . LEU A 1 94 ? -3.750 13.090 -8.330 1.00 78.25 94 LEU A CA 1
ATOM 789 C C . LEU A 1 94 ? -4.269 13.913 -9.524 1.00 78.25 94 LEU A C 1
ATOM 791 O O . LEU A 1 94 ? -5.112 13.423 -10.267 1.00 78.25 94 LEU A O 1
ATOM 795 N N . GLU A 1 95 ? -3.780 15.138 -9.718 1.00 75.12 95 GLU A N 1
ATOM 796 C CA . GLU A 1 95 ? -4.093 15.983 -10.876 1.00 75.12 95 GLU A CA 1
ATOM 797 C C . GLU A 1 95 ? -3.616 15.377 -12.212 1.00 75.12 95 GLU A C 1
ATOM 799 O O . GLU A 1 95 ? -4.269 15.586 -13.233 1.00 75.12 95 GLU A O 1
ATOM 804 N N . ASP A 1 96 ? -2.546 14.573 -12.190 1.00 73.56 96 ASP A N 1
ATOM 805 C CA . ASP A 1 96 ? -1.940 13.920 -13.361 1.00 73.56 96 ASP A CA 1
ATOM 806 C C . ASP A 1 96 ? -2.110 12.383 -13.352 1.00 73.56 96 ASP A C 1
ATOM 808 O O . ASP A 1 96 ? -1.615 11.675 -14.237 1.00 73.56 96 ASP A O 1
ATOM 812 N N . VAL A 1 97 ? -2.813 11.833 -12.354 1.00 67.94 97 VAL A N 1
ATOM 813 C CA . VAL A 1 97 ? -2.984 10.382 -12.195 1.00 67.94 97 VAL A CA 1
ATOM 814 C C . VAL A 1 97 ? -4.063 9.844 -13.122 1.00 67.94 97 VAL A C 1
ATOM 816 O O . VAL A 1 97 ? -5.204 10.298 -13.121 1.00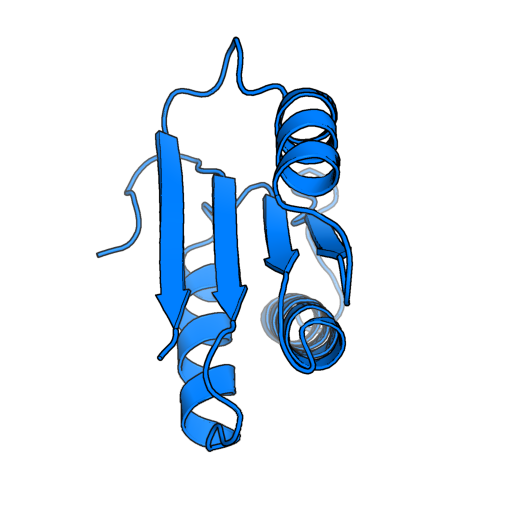 67.94 97 VAL A O 1
ATOM 819 N N . SER A 1 98 ? -3.707 8.806 -13.881 1.00 70.38 98 SER A N 1
ATOM 820 C CA . SER A 1 98 ? -4.640 8.127 -14.787 1.00 70.38 98 SER A CA 1
ATOM 821 C C . SER A 1 98 ? -5.503 7.075 -14.082 1.00 70.38 98 SER A C 1
ATOM 823 O O . SER A 1 98 ? -6.656 6.897 -14.462 1.00 70.38 98 SER A O 1
ATOM 825 N N . ASP A 1 99 ? -4.972 6.414 -13.045 1.00 88.56 99 ASP A N 1
ATOM 826 C CA . ASP A 1 99 ? -5.628 5.292 -12.369 1.00 88.56 99 ASP A CA 1
ATOM 827 C C . ASP A 1 99 ? -5.435 5.352 -10.840 1.00 88.56 99 ASP A C 1
ATOM 829 O O . ASP A 1 99 ? -4.342 5.119 -10.314 1.00 88.56 99 ASP A O 1
ATOM 833 N N . LEU A 1 100 ? -6.524 5.643 -10.122 1.00 92.44 100 LEU A N 1
ATOM 834 C CA . LEU A 1 100 ? -6.623 5.579 -8.662 1.00 92.44 100 LEU A CA 1
ATOM 835 C C . LEU A 1 100 ? -7.606 4.474 -8.267 1.00 92.44 100 LEU A C 1
ATOM 837 O O . LEU A 1 100 ? -8.750 4.451 -8.725 1.00 92.44 100 LEU A O 1
ATOM 841 N N . VAL A 1 101 ? -7.180 3.587 -7.374 1.00 94.94 101 VAL A N 1
ATOM 842 C CA . VAL A 1 101 ? -8.028 2.556 -6.772 1.00 94.94 101 VAL A CA 1
ATOM 843 C C . VAL A 1 101 ? -8.293 2.915 -5.320 1.00 94.94 101 VAL A C 1
ATOM 845 O O . VAL A 1 101 ? -7.368 3.191 -4.567 1.00 94.94 101 VAL A O 1
ATOM 848 N N . ILE A 1 102 ? -9.554 2.865 -4.906 1.00 94.69 102 ILE A N 1
ATOM 849 C CA . ILE A 1 102 ? -9.934 2.996 -3.500 1.00 94.69 102 ILE A CA 1
ATOM 850 C C . ILE A 1 102 ? -10.593 1.685 -3.087 1.00 94.69 102 ILE A C 1
ATOM 852 O O . ILE A 1 102 ? -11.581 1.272 -3.698 1.00 94.69 102 ILE A O 1
ATOM 856 N N . ILE A 1 103 ? -10.032 1.014 -2.083 1.00 95.25 103 ILE A N 1
ATOM 857 C CA . ILE A 1 103 ? -10.591 -0.216 -1.517 1.00 95.25 103 ILE A CA 1
ATOM 858 C C . ILE A 1 103 ? -11.093 0.097 -0.118 1.00 95.25 103 ILE A C 1
ATOM 860 O O . ILE A 1 103 ? -10.319 0.496 0.748 1.00 95.25 103 ILE A O 1
ATOM 864 N N . HIS A 1 104 ? -12.387 -0.116 0.092 1.00 94.38 104 HIS A N 1
ATOM 865 C CA . HIS A 1 104 ? -12.988 -0.075 1.415 1.00 94.38 104 HIS A CA 1
ATOM 866 C C . HIS A 1 104 ? -12.982 -1.477 2.027 1.00 94.38 104 HIS A C 1
ATOM 868 O O . HIS A 1 104 ? -13.336 -2.448 1.353 1.00 94.38 104 HIS A O 1
ATOM 874 N N . ILE A 1 105 ? -12.549 -1.576 3.279 1.00 93.00 105 ILE A N 1
ATOM 875 C CA . ILE A 1 105 ? -12.388 -2.825 4.022 1.00 93.00 105 ILE A CA 1
ATOM 876 C C . ILE A 1 105 ? -13.298 -2.753 5.251 1.00 93.00 105 ILE A C 1
ATOM 878 O O . ILE A 1 105 ? -13.033 -1.964 6.158 1.00 93.00 105 ILE A O 1
ATOM 882 N N . GLU A 1 106 ? -14.364 -3.557 5.252 1.00 87.06 106 GLU A N 1
ATOM 883 C CA . GLU A 1 106 ? -15.433 -3.612 6.270 1.00 87.06 106 GLU A CA 1
ATOM 884 C C . GLU A 1 106 ? -15.501 -4.970 6.972 1.00 87.06 106 GLU A C 1
ATOM 886 O O . GLU A 1 106 ? -15.241 -5.997 6.298 1.00 87.06 106 GLU A O 1
#

Sequence (106 aa):
MLPEQPYFIILVVNAEQILPEWRNWICEQIVYSKRCIQAMVTGHECSIWDDILDETYLGFYNYQPPVIHCFMTTWHENETLEDITEFAKFSMQLEDVSDLVIIHIE

Foldseek 3Di:
DDDLAQEEEEEEEADQDDDPVVLLVVLLVQLVSVRYQEYEYEEDPRVVNQVSNVVSNCVVVVNDDDPVGDYYYYYDYPDDPVVVVVVCCVPVVVVPGPHYYYDYHD